Protein AF-A0AAX7T781-F1 (afdb_monomer_lite)

Secondary structure (DSSP, 8-state):
-------SHHHHHHHHHHT---HHHHHHHTT-SSPPP-GGG---THHHHS--------HHHHHHHHHHHHHHH-TTHHHHTT--

Foldseek 3Di:
DDDDPPPPPVVVVVVVVVVDDDPVVVCVVVVPPPDDPPPVVPDPCCCVVPPDPDPDDPVVVVVVVVLVCCCVPPVVVNVVVVPD

Sequence (84 aa):
NRSRTNKGFNIISDVLELCSEDAEETLYELGFGCEEPQVTVRIPPRFFTFPSQAQGINFRLFLDSQIRRIREEDPSLSLASKTI

Organism: Astatotilapia calliptera (NCBI:txid8154)

pLDDT: mean 75.86, std 14.97, range [37.81, 95.44]

Radius of gyration: 26.74 Å; chains: 1; bounding box: 48×57×65 Å

InterPro domains:
  IPR029325 ITPR-interacting domain [PF14722] (11-82)
  IPR029325 ITPR-interacting domain [SM01257] (2-84)
  IPR043444 Protein TESPA1-like [PTHR17469] (5-81)

Structure (mmCIF, N/CA/C/O backbone):
data_AF-A0AAX7T781-F1
#
_entry.id   AF-A0AAX7T781-F1
#
loop_
_atom_site.group_PDB
_atom_site.id
_atom_site.type_symbol
_atom_site.label_atom_id
_atom_site.label_alt_id
_atom_site.label_comp_id
_atom_site.label_asym_id
_atom_site.label_entity_id
_atom_site.label_seq_id
_atom_site.pdbx_PDB_ins_code
_atom_site.Cartn_x
_atom_site.Cartn_y
_atom_site.Cartn_z
_atom_site.occupancy
_atom_site.B_iso_or_equiv
_atom_site.auth_seq_id
_atom_site.auth_comp_id
_atom_site.auth_asym_id
_atom_site.auth_atom_id
_atom_site.pdbx_PDB_model_num
ATOM 1 N N . ASN A 1 1 ? 33.890 39.482 -42.130 1.00 37.81 1 ASN A N 1
ATOM 2 C CA . ASN A 1 1 ? 33.463 38.185 -41.558 1.00 37.81 1 ASN A CA 1
ATOM 3 C C . ASN A 1 1 ? 32.718 38.415 -40.253 1.00 37.81 1 ASN A C 1
ATOM 5 O O . ASN A 1 1 ? 33.350 38.580 -39.221 1.00 37.81 1 ASN A O 1
ATOM 9 N N . ARG A 1 2 ? 31.380 38.529 -40.301 1.00 45.72 2 ARG A N 1
ATOM 10 C CA . ARG A 1 2 ? 30.550 38.620 -39.088 1.00 45.72 2 ARG A CA 1
ATOM 11 C C . ARG A 1 2 ? 30.346 37.207 -38.544 1.00 45.72 2 ARG A C 1
ATOM 13 O O . ARG A 1 2 ? 29.525 36.471 -39.086 1.00 45.72 2 ARG A O 1
ATOM 20 N N . SER A 1 3 ? 31.079 36.840 -37.496 1.00 41.97 3 SER A N 1
ATOM 21 C CA . SER A 1 3 ? 30.732 35.668 -36.690 1.00 41.97 3 SER A CA 1
ATOM 22 C C . SER A 1 3 ? 29.414 35.952 -35.981 1.00 41.97 3 SER A C 1
ATOM 24 O O . SER A 1 3 ? 29.337 36.813 -35.106 1.00 41.97 3 SER A O 1
ATOM 26 N N . ARG A 1 4 ? 28.358 35.268 -36.430 1.00 52.69 4 ARG A N 1
ATOM 27 C CA . ARG A 1 4 ? 27.048 35.236 -35.777 1.00 52.69 4 ARG A CA 1
ATOM 28 C C . ARG A 1 4 ? 27.255 34.660 -34.381 1.00 52.69 4 ARG A C 1
ATOM 30 O O . ARG A 1 4 ? 27.753 33.547 -34.240 1.00 52.69 4 ARG A O 1
ATOM 37 N N . THR A 1 5 ? 26.913 35.440 -33.368 1.00 50.00 5 THR A N 1
ATOM 38 C CA . THR A 1 5 ? 26.894 34.990 -31.982 1.00 50.00 5 THR A CA 1
ATOM 39 C C . THR A 1 5 ? 25.879 33.855 -31.837 1.00 50.00 5 THR A C 1
ATOM 41 O O . THR A 1 5 ? 24.757 33.929 -32.344 1.00 50.00 5 THR A O 1
ATOM 44 N N . ASN A 1 6 ? 26.313 32.775 -31.187 1.00 53.75 6 ASN A N 1
ATOM 45 C CA . ASN A 1 6 ? 25.506 31.623 -30.802 1.00 53.75 6 ASN A CA 1
ATOM 46 C C . ASN A 1 6 ? 24.254 32.082 -30.034 1.00 53.75 6 ASN A C 1
ATOM 48 O O . ASN A 1 6 ? 24.346 32.426 -28.862 1.00 53.75 6 ASN A O 1
ATOM 52 N N . LYS A 1 7 ? 23.088 32.089 -30.691 1.00 52.31 7 LYS A N 1
ATOM 53 C CA . LYS A 1 7 ? 21.782 32.419 -30.084 1.00 52.31 7 LYS A CA 1
ATOM 54 C C . LYS A 1 7 ? 20.897 31.179 -29.858 1.00 52.31 7 LYS A C 1
ATOM 56 O O . LYS A 1 7 ? 19.733 31.311 -29.514 1.00 52.31 7 LYS A O 1
ATOM 61 N N . GLY A 1 8 ? 21.440 29.977 -30.077 1.00 55.38 8 GLY A N 1
ATOM 62 C CA . GLY A 1 8 ? 20.700 28.710 -29.984 1.00 55.38 8 GLY A CA 1
ATOM 63 C C . GLY A 1 8 ? 20.810 27.979 -28.643 1.00 55.38 8 GLY A C 1
ATOM 64 O O . GLY A 1 8 ? 19.971 27.136 -28.362 1.00 55.38 8 GLY A O 1
ATOM 65 N N . PHE A 1 9 ? 21.805 28.300 -27.808 1.00 55.06 9 PHE A N 1
ATOM 66 C CA . PHE A 1 9 ? 22.039 27.579 -26.547 1.00 55.06 9 PHE A CA 1
ATOM 67 C C . PHE A 1 9 ? 21.123 28.011 -25.395 1.00 55.06 9 PHE A C 1
ATOM 69 O O . PHE A 1 9 ? 21.008 27.268 -24.430 1.00 55.06 9 PHE A O 1
ATOM 76 N N . ASN A 1 10 ? 20.440 29.154 -25.508 1.00 63.19 10 ASN A N 1
ATOM 77 C CA . ASN A 1 10 ? 19.567 29.639 -24.434 1.00 63.19 10 ASN A CA 1
ATOM 78 C C . ASN A 1 10 ? 18.128 29.131 -24.573 1.00 63.19 10 ASN A C 1
ATOM 80 O O . ASN A 1 10 ? 17.525 28.796 -23.575 1.00 63.19 10 ASN A O 1
ATOM 84 N N . ILE A 1 11 ? 17.610 28.931 -25.791 1.00 77.69 11 ILE A N 1
ATOM 85 C CA . ILE A 1 11 ? 16.190 28.578 -26.002 1.00 77.69 11 ILE A CA 1
ATOM 86 C C . ILE A 1 11 ? 15.824 27.231 -25.359 1.00 77.69 11 ILE A C 1
ATOM 88 O O . ILE A 1 11 ? 14.726 27.076 -24.843 1.00 77.69 11 ILE A O 1
ATOM 92 N N . ILE A 1 12 ? 16.732 26.251 -25.392 1.00 74.94 12 ILE A N 1
ATOM 93 C CA . ILE A 1 12 ? 16.480 24.933 -24.790 1.00 74.94 12 ILE A CA 1
ATOM 94 C C . ILE A 1 12 ? 16.486 25.038 -23.263 1.00 74.94 12 ILE A C 1
ATOM 96 O O . ILE A 1 12 ? 15.592 24.492 -22.628 1.00 74.94 12 ILE A O 1
ATOM 100 N N . SER A 1 13 ? 17.448 25.758 -22.681 1.00 78.00 13 SER A N 1
ATOM 10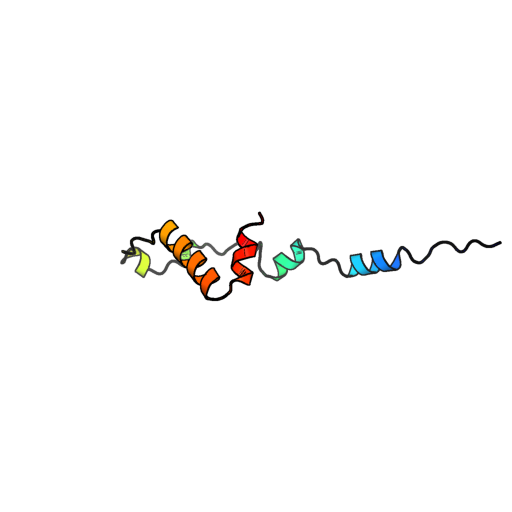1 C CA . SER A 1 13 ? 17.494 25.996 -21.235 1.00 78.00 13 SER A CA 1
ATOM 102 C C . SER A 1 13 ? 16.289 26.808 -20.757 1.00 78.00 13 SER A C 1
ATOM 104 O O . SER A 1 13 ? 15.655 26.407 -19.792 1.00 78.00 13 SER A O 1
ATOM 106 N N . ASP A 1 14 ? 15.915 27.865 -21.483 1.00 75.50 14 ASP A N 1
ATOM 107 C CA . ASP A 1 14 ? 14.769 28.725 -21.170 1.00 75.50 14 ASP A CA 1
ATOM 108 C C . ASP A 1 14 ? 13.446 27.928 -21.200 1.00 75.50 14 ASP A C 1
ATOM 110 O O . ASP A 1 14 ? 12.562 28.134 -20.373 1.00 75.50 14 ASP A O 1
ATOM 114 N N . VAL A 1 15 ? 13.299 26.989 -22.145 1.00 77.62 15 VAL A N 1
ATOM 115 C CA . VAL A 1 15 ? 12.125 26.099 -22.222 1.00 77.62 15 VAL A CA 1
ATOM 116 C C . VAL A 1 15 ? 12.138 25.055 -21.106 1.00 77.62 15 VAL A C 1
ATOM 118 O O . VAL A 1 15 ? 11.091 24.777 -20.533 1.00 77.62 15 VAL A O 1
ATOM 121 N N . LEU A 1 16 ? 13.298 24.477 -20.784 1.00 74.06 16 LEU A N 1
ATOM 122 C CA . LEU A 1 16 ? 13.421 23.513 -19.687 1.00 74.06 16 LEU A CA 1
ATOM 123 C C . LEU A 1 16 ? 13.149 24.154 -18.323 1.00 74.06 16 LEU A C 1
ATOM 125 O O . LEU A 1 16 ? 12.550 23.505 -17.476 1.00 74.06 16 LEU A O 1
ATOM 129 N N . GLU A 1 17 ? 13.542 25.412 -18.133 1.00 76.31 17 GLU A N 1
ATOM 130 C CA . GLU A 1 17 ? 13.244 26.207 -16.937 1.00 76.31 17 GLU A CA 1
ATOM 131 C C . GLU A 1 17 ? 11.758 26.588 -16.865 1.00 76.31 17 GLU A C 1
ATOM 133 O O . GLU A 1 17 ? 11.151 26.541 -15.802 1.00 76.31 17 GLU A O 1
ATOM 138 N N . LEU A 1 18 ? 11.113 26.876 -18.000 1.00 69.69 18 LEU A N 1
ATOM 139 C CA . LEU A 1 18 ? 9.663 27.099 -18.036 1.00 69.69 18 LEU A CA 1
ATOM 140 C C . LEU A 1 18 ? 8.856 25.821 -17.737 1.00 69.69 18 LEU A C 1
ATOM 142 O O . LEU A 1 18 ? 7.723 25.902 -17.271 1.00 69.69 18 LEU A O 1
ATOM 146 N N . CYS A 1 19 ? 9.422 24.650 -18.036 1.00 71.00 19 CYS A N 1
ATOM 147 C CA . CYS A 1 19 ? 8.821 23.342 -17.771 1.00 71.00 19 CYS A CA 1
ATOM 148 C C . CYS A 1 19 ? 9.298 22.701 -16.460 1.00 71.00 19 CYS A C 1
ATOM 150 O O . CYS A 1 19 ? 8.877 21.584 -16.159 1.00 71.00 19 CYS A O 1
ATOM 152 N N . SER A 1 20 ? 10.198 23.344 -15.710 1.00 74.94 20 SER A N 1
ATOM 153 C CA . SER A 1 20 ? 10.625 22.825 -14.416 1.00 74.94 20 SER A CA 1
ATOM 154 C C . SER A 1 20 ? 9.558 23.156 -13.383 1.00 74.94 20 SER A C 1
ATOM 156 O O . SER A 1 20 ? 9.419 24.306 -12.977 1.00 74.94 20 SER A O 1
ATOM 158 N N . GLU A 1 21 ? 8.795 22.147 -12.985 1.00 77.75 21 GLU A N 1
ATOM 159 C CA . GLU A 1 21 ? 7.868 22.252 -11.864 1.00 77.75 21 GLU A CA 1
ATOM 160 C C . GLU A 1 21 ? 8.665 22.214 -10.556 1.00 77.75 21 GLU A C 1
ATOM 162 O O . GLU A 1 21 ? 9.542 21.360 -10.371 1.00 77.75 21 GLU A O 1
ATOM 167 N N . ASP A 1 22 ? 8.380 23.153 -9.652 1.00 85.19 22 ASP A N 1
ATOM 168 C CA . ASP A 1 22 ? 8.927 23.103 -8.303 1.00 85.19 22 ASP A CA 1
ATOM 169 C C . ASP A 1 22 ? 8.325 21.887 -7.593 1.00 85.19 22 ASP A C 1
ATOM 171 O O . ASP A 1 22 ? 7.106 21.754 -7.434 1.00 85.19 22 ASP A O 1
ATOM 175 N N . ALA A 1 23 ? 9.195 20.962 -7.192 1.00 80.81 23 ALA A N 1
ATOM 176 C CA . ALA A 1 23 ? 8.781 19.746 -6.517 1.00 80.81 23 ALA A CA 1
ATOM 177 C C . ALA A 1 23 ? 8.067 20.054 -5.192 1.00 80.81 23 ALA A C 1
ATOM 179 O O . ALA A 1 23 ? 7.162 19.313 -4.813 1.00 80.81 23 ALA A O 1
ATOM 180 N N . GLU A 1 24 ? 8.446 21.130 -4.497 1.00 84.19 24 GLU A N 1
ATOM 181 C CA . GLU A 1 24 ? 7.800 21.535 -3.249 1.00 84.19 24 GLU A CA 1
ATOM 182 C C . GLU A 1 24 ? 6.366 22.016 -3.501 1.00 84.19 24 GLU A C 1
ATOM 184 O O . GLU A 1 24 ? 5.437 21.531 -2.853 1.00 84.19 24 GLU A O 1
ATOM 189 N N . GLU A 1 25 ? 6.174 22.893 -4.488 1.00 85.75 25 GLU A N 1
ATOM 190 C CA . GLU A 1 25 ? 4.855 23.406 -4.881 1.00 85.75 25 GLU A CA 1
ATOM 191 C C . GLU A 1 25 ? 3.943 22.278 -5.377 1.00 85.75 25 GLU A C 1
ATOM 193 O O . GLU A 1 25 ? 2.815 22.132 -4.906 1.00 85.75 25 GLU A O 1
ATOM 198 N N . THR A 1 26 ? 4.469 21.398 -6.232 1.00 86.00 26 THR A N 1
ATOM 199 C CA . THR A 1 26 ? 3.740 20.231 -6.752 1.00 86.00 26 THR A CA 1
ATOM 200 C C . THR A 1 26 ? 3.252 19.326 -5.622 1.00 86.00 26 THR A C 1
ATOM 202 O O . THR A 1 26 ? 2.101 18.887 -5.596 1.00 86.00 26 THR A O 1
ATOM 205 N N . LEU A 1 27 ? 4.126 19.026 -4.657 1.00 84.94 27 LEU A N 1
ATOM 206 C CA . LEU A 1 27 ? 3.769 18.199 -3.507 1.00 84.94 27 LEU A CA 1
ATOM 207 C C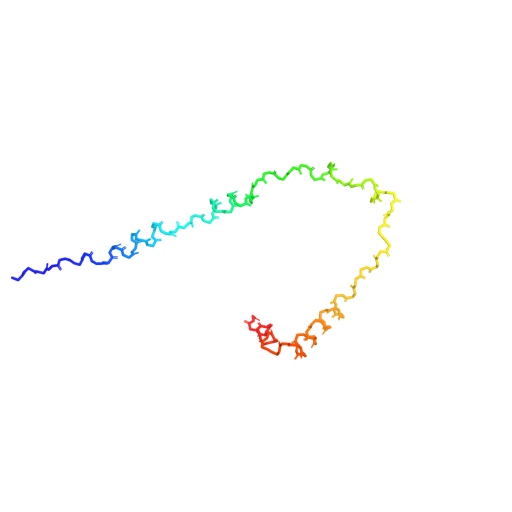 . LEU A 1 27 ? 2.736 18.899 -2.621 1.00 84.94 27 LEU A C 1
ATOM 209 O O . LEU A 1 27 ? 1.802 18.251 -2.143 1.00 84.94 27 LEU A O 1
ATOM 213 N N . TYR A 1 28 ? 2.865 20.209 -2.436 1.00 85.94 28 TYR A N 1
ATOM 214 C CA . TYR A 1 28 ? 1.906 20.989 -1.668 1.00 85.94 28 TYR A CA 1
ATOM 215 C C . TYR A 1 28 ? 0.505 20.976 -2.301 1.00 85.94 28 TYR A C 1
ATOM 217 O O . TYR A 1 28 ? -0.475 20.691 -1.611 1.00 85.94 28 TYR A O 1
ATOM 225 N N . GLU A 1 29 ? 0.390 21.185 -3.617 1.00 86.50 29 GLU A N 1
ATOM 226 C CA . GLU A 1 29 ? -0.886 21.107 -4.349 1.00 86.50 29 GLU A CA 1
ATOM 227 C C . GLU A 1 29 ? -1.531 19.714 -4.289 1.00 86.50 29 GLU A C 1
ATOM 229 O O . GLU A 1 29 ? -2.756 19.583 -4.233 1.00 86.50 29 GLU A O 1
ATOM 234 N N . LEU A 1 30 ? -0.712 18.661 -4.238 1.00 84.75 30 LEU A N 1
ATOM 235 C CA . LEU A 1 30 ? -1.160 17.280 -4.042 1.00 84.75 30 LEU A CA 1
ATOM 236 C C . LEU A 1 30 ? -1.612 16.980 -2.598 1.00 84.75 30 LEU A C 1
ATOM 238 O O . LEU A 1 30 ? -2.069 15.870 -2.315 1.00 84.75 30 LEU A O 1
ATOM 242 N N . GLY A 1 31 ? -1.513 17.951 -1.687 1.00 82.75 31 GLY A N 1
ATOM 243 C CA . GLY A 1 31 ? -1.930 17.834 -0.291 1.00 82.75 31 GLY A CA 1
ATOM 244 C C . GLY A 1 31 ? -0.861 17.263 0.643 1.00 82.75 31 GLY A C 1
ATOM 245 O O . GLY A 1 31 ? -1.183 16.883 1.771 1.00 82.75 31 GLY A O 1
ATOM 246 N N . PHE A 1 32 ? 0.401 17.185 0.206 1.00 84.31 32 PHE A N 1
ATOM 247 C CA . PHE A 1 32 ? 1.523 16.866 1.090 1.00 84.31 32 PHE A CA 1
ATOM 248 C C . PHE A 1 32 ? 1.943 18.106 1.894 1.00 84.31 32 PHE A C 1
ATOM 250 O O . PHE A 1 32 ? 1.753 19.242 1.476 1.00 84.31 32 PHE A O 1
ATOM 257 N N . GLY A 1 33 ? 2.518 17.899 3.081 1.00 78.25 33 GLY A N 1
ATOM 258 C CA . GLY A 1 33 ? 3.028 18.996 3.917 1.00 78.25 33 GLY A CA 1
ATOM 259 C C . GLY A 1 33 ? 1.956 19.838 4.623 1.00 78.25 33 GLY A C 1
ATOM 260 O O . GLY A 1 33 ? 2.305 20.683 5.445 1.00 78.25 33 GLY A O 1
ATOM 261 N N . CYS A 1 34 ? 0.663 19.600 4.371 1.00 81.31 34 CYS A N 1
ATOM 262 C CA . CYS A 1 34 ? -0.409 20.156 5.193 1.00 81.31 34 CYS A CA 1
ATOM 263 C C . CYS A 1 34 ? -0.326 19.612 6.629 1.00 81.31 34 CYS A C 1
ATOM 265 O O . CYS A 1 34 ? -0.014 18.437 6.833 1.00 81.31 34 CYS A O 1
ATOM 267 N N . GLU A 1 35 ? -0.652 20.444 7.627 1.00 78.81 35 GLU A N 1
ATOM 268 C CA . GLU A 1 35 ? -0.815 19.972 9.006 1.00 78.81 35 GLU A CA 1
ATOM 269 C C . GLU A 1 35 ? -1.874 18.869 9.041 1.00 78.81 35 GLU A C 1
ATOM 271 O O . GLU A 1 35 ? -3.048 19.085 8.724 1.00 78.81 35 GLU A O 1
ATOM 276 N N . GLU A 1 36 ? -1.450 17.664 9.415 1.00 71.19 36 GLU A N 1
ATOM 277 C CA . GLU A 1 36 ? -2.364 16.542 9.525 1.00 71.19 36 GLU A CA 1
ATOM 278 C C . GLU A 1 36 ? -3.365 16.823 10.661 1.00 71.19 36 GLU A C 1
ATOM 280 O O . GLU A 1 36 ? -2.952 17.140 11.784 1.00 71.19 36 GLU A O 1
ATOM 285 N N . PRO A 1 37 ? -4.688 16.726 10.416 1.00 71.50 37 PRO A N 1
ATOM 286 C CA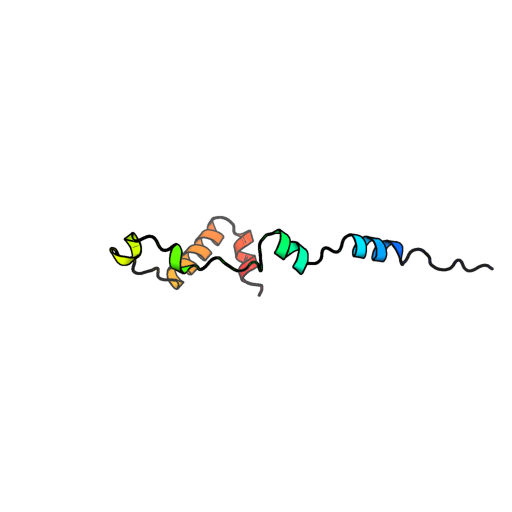 . PRO A 1 37 ? -5.670 16.901 11.473 1.00 71.50 37 PRO A CA 1
ATOM 287 C C . PRO A 1 37 ? -5.368 15.928 12.615 1.00 71.50 37 PRO A C 1
ATOM 289 O O . PRO A 1 37 ? -5.155 14.746 12.356 1.00 71.50 37 PRO A O 1
ATOM 292 N N . GLN A 1 38 ? -5.391 16.413 13.863 1.00 65.38 38 GLN A N 1
ATOM 293 C CA . GLN A 1 38 ? -5.157 15.637 15.093 1.00 65.38 38 GLN A CA 1
ATOM 294 C C . GLN A 1 38 ? -5.713 14.198 14.983 1.00 65.38 38 GLN A C 1
ATOM 296 O O . GLN A 1 38 ? -6.918 13.959 15.111 1.00 65.38 38 GLN A O 1
ATOM 301 N N . VAL A 1 39 ? -4.823 13.226 14.735 1.00 58.59 39 VAL A N 1
ATOM 302 C CA . VAL A 1 39 ? -5.163 11.825 14.395 1.00 58.59 39 VAL A CA 1
ATOM 303 C C . VAL A 1 39 ? -5.915 11.121 15.535 1.00 58.59 39 VAL A C 1
ATOM 305 O O . VAL A 1 39 ? -6.654 10.155 15.329 1.00 58.59 39 VAL A O 1
ATOM 308 N N . THR A 1 40 ? -5.794 11.644 16.753 1.00 56.81 40 THR A N 1
ATOM 309 C CA . THR A 1 40 ? -6.368 11.067 17.971 1.00 56.81 40 THR A CA 1
ATOM 310 C C . THR A 1 40 ? -7.896 11.140 18.035 1.00 56.81 40 THR A C 1
ATOM 312 O O . THR A 1 40 ? -8.495 10.355 18.767 1.00 56.81 40 THR A O 1
ATOM 315 N N . VAL A 1 41 ? -8.556 11.991 17.235 1.00 57.31 41 VAL A N 1
ATOM 316 C CA . VAL A 1 41 ? -10.030 12.125 17.241 1.00 57.31 41 VAL A CA 1
ATOM 317 C C . VAL A 1 41 ? -10.722 11.143 16.280 1.00 57.31 41 VAL A C 1
ATOM 319 O O . VAL A 1 41 ? -11.948 11.058 16.249 1.00 57.31 41 VAL A O 1
ATOM 322 N N . ARG A 1 42 ? -9.967 10.368 15.487 1.00 66.94 42 ARG A N 1
ATOM 323 C CA . ARG A 1 42 ? -10.534 9.513 14.427 1.00 66.94 42 ARG A CA 1
ATOM 324 C C . ARG A 1 42 ? -10.541 8.019 14.753 1.00 66.94 42 ARG A C 1
ATOM 326 O O . ARG A 1 42 ? -11.048 7.256 13.941 1.00 66.94 42 ARG A O 1
ATOM 333 N N . ILE A 1 43 ? -10.013 7.572 15.898 1.00 76.50 43 ILE A N 1
ATOM 334 C CA . ILE A 1 43 ? -9.944 6.133 16.214 1.00 76.50 43 ILE A CA 1
ATOM 335 C C . ILE A 1 43 ? -11.352 5.605 16.533 1.00 76.50 43 ILE A C 1
ATOM 337 O O . ILE A 1 43 ? -11.929 5.994 17.552 1.00 76.50 43 ILE A O 1
ATOM 341 N N . PRO A 1 44 ? -11.926 4.700 15.712 1.00 82.31 44 PRO A N 1
ATOM 342 C CA . PRO A 1 44 ? -13.247 4.157 15.994 1.00 82.31 44 PRO A CA 1
ATOM 343 C C . PRO A 1 44 ? -13.290 3.445 17.357 1.00 82.31 44 PRO A C 1
ATOM 345 O O . PRO A 1 44 ? -12.412 2.615 17.620 1.00 82.31 44 PRO A O 1
ATOM 348 N N . PRO A 1 45 ? -14.338 3.660 18.182 1.00 82.62 45 PRO A N 1
ATOM 349 C CA . PRO A 1 45 ? -14.437 3.083 19.525 1.00 82.62 45 PRO A CA 1
ATOM 350 C C . PRO A 1 45 ? -14.217 1.566 19.595 1.00 82.62 45 PRO A C 1
ATOM 352 O O . PRO A 1 45 ? -13.679 1.056 20.575 1.00 82.62 45 PRO A O 1
ATOM 355 N N . ARG A 1 46 ? -14.572 0.846 18.520 1.00 83.56 46 ARG A N 1
ATOM 356 C CA . ARG A 1 46 ? -14.400 -0.610 18.399 1.00 83.56 46 ARG A CA 1
ATOM 357 C C . ARG A 1 46 ? -12.965 -1.090 18.628 1.00 83.56 46 ARG A C 1
ATOM 359 O O . ARG A 1 46 ? -12.783 -2.222 19.051 1.00 83.56 46 ARG A O 1
ATOM 366 N N . PHE A 1 47 ? -11.957 -0.266 18.341 1.00 80.69 47 PHE A N 1
ATOM 367 C CA . PHE A 1 47 ? -10.561 -0.655 18.544 1.00 80.69 47 PHE A CA 1
ATOM 368 C C . PHE A 1 47 ? -10.123 -0.579 20.011 1.00 80.69 47 PHE A C 1
ATOM 370 O O . PHE A 1 47 ? -9.140 -1.220 20.368 1.00 80.69 47 PHE A O 1
ATOM 377 N N . PHE A 1 48 ? -10.857 0.142 20.865 1.00 82.75 48 PHE A N 1
ATOM 378 C CA . PHE A 1 48 ? -10.625 0.139 22.313 1.00 82.75 48 PHE A CA 1
ATOM 379 C C . PHE A 1 48 ? -11.329 -1.031 23.004 1.00 82.75 48 PHE A C 1
ATOM 381 O O . PHE A 1 48 ? -10.826 -1.557 23.991 1.00 82.75 48 PHE A O 1
ATOM 388 N N . THR A 1 49 ? -12.490 -1.448 22.492 1.00 89.00 49 THR A N 1
ATOM 389 C CA . THR A 1 49 ? -13.281 -2.540 23.077 1.00 89.00 49 THR A CA 1
ATOM 390 C C . THR A 1 49 ? -12.888 -3.921 22.560 1.00 89.00 49 THR A C 1
ATOM 392 O O . THR A 1 49 ? -13.029 -4.902 23.286 1.00 89.00 49 THR A O 1
ATOM 395 N N . PHE A 1 50 ? -12.377 -4.011 21.331 1.00 87.12 50 PHE A N 1
ATOM 396 C CA . PHE A 1 50 ? -12.015 -5.271 20.686 1.00 87.12 50 PHE A CA 1
ATOM 397 C C . PHE A 1 50 ? -10.587 -5.193 20.132 1.00 87.12 50 PHE A C 1
ATOM 399 O O . PHE A 1 50 ? -10.399 -4.881 18.950 1.00 87.12 50 PHE A O 1
ATOM 406 N N . PRO A 1 51 ? -9.561 -5.458 20.964 1.00 82.00 51 PRO A N 1
ATOM 407 C CA . PRO A 1 51 ? -8.187 -5.491 20.489 1.00 82.00 51 PRO A CA 1
ATOM 408 C C . PRO A 1 51 ? -8.015 -6.599 19.446 1.00 82.00 51 PRO A C 1
ATOM 410 O O . PRO A 1 51 ? -8.580 -7.692 19.571 1.00 82.00 51 PRO A O 1
ATOM 413 N N . SER A 1 52 ? -7.214 -6.313 18.418 1.00 83.00 52 SER A N 1
ATOM 414 C CA . SER A 1 52 ? -6.895 -7.282 17.370 1.00 83.00 52 SER A CA 1
ATOM 415 C C . SER A 1 52 ? -6.282 -8.546 17.973 1.00 83.00 52 SER A C 1
ATOM 417 O O . SER A 1 52 ? -5.340 -8.468 18.756 1.00 83.00 52 SER A O 1
ATOM 419 N N . GLN A 1 53 ? -6.802 -9.707 17.573 1.00 89.56 53 GLN A N 1
ATOM 420 C CA . GLN A 1 53 ? -6.240 -11.023 17.907 1.00 89.56 53 GLN A CA 1
ATOM 421 C C . GLN A 1 53 ? -5.360 -11.578 16.775 1.00 89.56 53 GLN A C 1
ATOM 423 O O . GLN A 1 53 ? -4.920 -12.725 16.826 1.00 89.56 53 GLN A O 1
ATOM 428 N N . ALA A 1 54 ? -5.126 -10.791 15.718 1.00 86.69 54 ALA A N 1
ATOM 429 C CA . ALA A 1 54 ? -4.281 -11.213 14.610 1.00 86.69 54 ALA A CA 1
ATOM 430 C C . ALA A 1 54 ? -2.828 -11.352 15.087 1.00 86.69 54 ALA A C 1
ATOM 432 O O . ALA A 1 54 ? -2.241 -10.395 15.585 1.00 86.69 54 ALA A O 1
ATOM 433 N N . GLN A 1 55 ? -2.225 -12.523 14.883 1.00 86.94 55 GLN A N 1
ATOM 434 C CA . GLN A 1 55 ? -0.848 -12.817 15.308 1.00 86.94 55 GLN A CA 1
ATOM 435 C C . GLN A 1 55 ? 0.224 -12.286 14.336 1.00 86.94 55 GLN A C 1
ATOM 437 O O . GLN A 1 55 ? 1.388 -12.675 14.399 1.00 86.94 55 GLN A O 1
ATOM 442 N N . GLY A 1 56 ? -0.159 -11.383 13.430 1.00 88.56 56 GLY A N 1
ATOM 443 C CA . GLY A 1 56 ? 0.682 -10.948 12.322 1.00 88.56 56 GLY A CA 1
ATOM 444 C C . GLY A 1 56 ? 0.934 -12.072 11.314 1.00 88.56 56 GLY A C 1
ATOM 445 O O . GLY A 1 56 ? 0.247 -13.092 11.293 1.00 88.56 56 GLY A O 1
ATOM 446 N N . ILE A 1 57 ? 1.924 -11.864 10.451 1.00 93.38 57 ILE A N 1
ATOM 447 C CA . ILE A 1 57 ? 2.385 -12.861 9.484 1.00 93.38 57 ILE A CA 1
ATOM 448 C C . ILE A 1 57 ? 3.872 -13.110 9.693 1.00 93.38 57 ILE A C 1
ATOM 450 O O . ILE A 1 57 ? 4.615 -12.212 10.093 1.00 93.38 57 ILE A O 1
ATOM 454 N N . ASN A 1 58 ? 4.335 -14.314 9.366 1.00 94.12 58 ASN A N 1
ATOM 455 C CA . ASN A 1 58 ? 5.766 -14.546 9.259 1.00 94.12 58 ASN A CA 1
ATOM 456 C C . ASN A 1 58 ? 6.283 -13.818 8.011 1.00 94.12 58 ASN A C 1
ATOM 458 O O . ASN A 1 58 ? 6.049 -14.251 6.883 1.00 94.12 58 ASN A O 1
ATOM 462 N N . PHE A 1 59 ? 6.974 -12.700 8.230 1.00 92.44 59 PHE A N 1
ATOM 463 C CA . PHE A 1 59 ? 7.409 -11.820 7.150 1.00 92.44 59 PHE A CA 1
ATOM 464 C C . PHE A 1 59 ? 8.364 -12.513 6.174 1.00 92.44 59 PHE A C 1
ATOM 466 O O . PHE A 1 59 ? 8.258 -12.325 4.966 1.00 92.44 59 PHE A O 1
ATOM 473 N N . ARG A 1 60 ? 9.241 -13.387 6.680 1.00 94.00 60 ARG A N 1
ATOM 474 C CA . ARG A 1 60 ? 10.159 -14.165 5.843 1.00 94.00 60 ARG A CA 1
ATOM 475 C C . ARG A 1 60 ? 9.397 -15.119 4.925 1.00 94.00 60 ARG A C 1
ATOM 477 O O . ARG A 1 60 ? 9.606 -15.090 3.720 1.00 94.00 60 ARG A O 1
ATOM 484 N N . LEU A 1 61 ? 8.456 -15.884 5.482 1.00 94.94 61 LEU A N 1
ATOM 485 C CA . LEU A 1 61 ? 7.608 -16.791 4.703 1.00 94.94 61 LEU A CA 1
ATOM 486 C C . LEU A 1 61 ? 6.784 -16.038 3.648 1.00 94.94 61 LEU A C 1
ATOM 488 O O . LEU A 1 61 ? 6.634 -16.514 2.522 1.00 94.94 61 LEU A O 1
ATOM 492 N N . PHE A 1 62 ? 6.256 -14.865 4.003 1.00 95.44 62 PHE A N 1
ATOM 493 C CA . PHE A 1 62 ? 5.522 -14.013 3.074 1.00 95.44 62 PHE A CA 1
ATOM 494 C C . PHE A 1 62 ? 6.405 -13.565 1.903 1.00 95.44 62 PHE A C 1
ATOM 496 O O . PHE A 1 62 ? 6.022 -13.780 0.755 1.00 95.44 62 PHE A O 1
ATOM 503 N N . LEU A 1 63 ? 7.589 -13.006 2.172 1.00 94.44 63 LEU A N 1
ATOM 504 C CA . LEU A 1 63 ? 8.517 -12.555 1.130 1.00 94.44 63 LEU A CA 1
ATOM 505 C C . LEU A 1 63 ? 8.977 -13.704 0.228 1.00 94.44 63 LEU A C 1
ATOM 507 O O . LEU A 1 63 ? 8.951 -13.563 -0.994 1.00 94.44 63 LEU A O 1
ATOM 511 N N . ASP A 1 64 ? 9.322 -14.854 0.810 1.00 94.56 64 ASP A N 1
ATOM 512 C CA . ASP A 1 64 ? 9.712 -16.045 0.050 1.00 94.56 64 ASP A CA 1
ATOM 513 C C . ASP A 1 64 ? 8.579 -16.490 -0.894 1.00 94.56 64 ASP A C 1
ATOM 515 O O . ASP A 1 64 ? 8.812 -16.803 -2.065 1.00 94.56 64 ASP A O 1
ATOM 519 N N . SER A 1 65 ? 7.331 -16.442 -0.412 1.00 94.44 65 SER A N 1
ATOM 520 C CA . SER A 1 65 ? 6.142 -16.752 -1.214 1.00 94.44 65 SER A CA 1
ATOM 521 C C . SER A 1 65 ? 5.918 -15.736 -2.340 1.00 94.44 65 SER A C 1
ATOM 523 O O . SER A 1 65 ? 5.582 -16.132 -3.455 1.00 94.44 65 SER A O 1
ATOM 525 N N . GLN A 1 66 ? 6.132 -14.439 -2.082 1.00 92.69 66 GLN A N 1
ATOM 526 C CA . GLN A 1 66 ? 6.015 -13.387 -3.100 1.00 92.69 66 GLN A CA 1
ATOM 527 C C . GLN A 1 66 ? 7.063 -13.542 -4.203 1.00 92.69 66 GLN A C 1
ATOM 529 O O . GLN A 1 66 ? 6.718 -13.4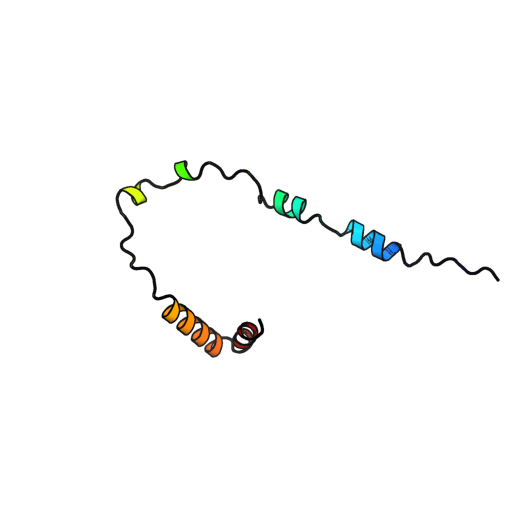84 -5.381 1.00 92.69 66 GLN A O 1
ATOM 534 N N . ILE A 1 67 ? 8.323 -13.805 -3.842 1.00 89.62 67 ILE A N 1
ATOM 535 C CA . ILE A 1 67 ? 9.401 -14.032 -4.814 1.00 89.62 67 ILE A CA 1
ATOM 536 C C . ILE A 1 67 ? 9.083 -15.246 -5.688 1.00 89.62 67 ILE A C 1
ATOM 538 O O . ILE A 1 67 ? 9.275 -15.192 -6.903 1.00 89.62 67 ILE A O 1
ATOM 542 N N . ARG A 1 68 ? 8.593 -16.340 -5.089 1.00 91.31 68 ARG A N 1
ATOM 543 C CA . ARG A 1 68 ? 8.208 -17.532 -5.850 1.00 91.31 68 ARG A CA 1
ATOM 544 C C . ARG A 1 68 ? 7.090 -17.220 -6.844 1.00 91.31 68 ARG A C 1
ATOM 546 O O . ARG A 1 68 ? 7.229 -17.552 -8.014 1.00 91.31 68 ARG A O 1
ATOM 553 N N . ARG A 1 69 ? 6.042 -16.526 -6.397 1.00 91.06 69 ARG A N 1
ATOM 554 C CA . ARG A 1 69 ? 4.910 -16.144 -7.247 1.00 91.06 69 ARG A CA 1
ATOM 555 C C . ARG A 1 69 ? 5.337 -15.263 -8.421 1.00 91.06 69 ARG A C 1
ATOM 557 O O . ARG A 1 69 ? 4.969 -15.553 -9.548 1.00 91.06 69 ARG A O 1
ATOM 564 N N . ILE A 1 70 ? 6.175 -14.253 -8.179 1.00 90.19 70 ILE A N 1
ATOM 565 C CA . ILE A 1 70 ? 6.702 -13.391 -9.250 1.00 90.19 70 ILE A CA 1
ATOM 566 C C . ILE A 1 70 ? 7.467 -14.223 -10.285 1.00 90.19 70 ILE A C 1
ATOM 568 O O . ILE A 1 70 ? 7.283 -14.028 -11.476 1.00 90.19 70 ILE A O 1
ATOM 572 N N . ARG A 1 71 ? 8.286 -15.193 -9.861 1.00 85.94 71 ARG A N 1
ATOM 573 C CA . ARG A 1 71 ? 9.012 -16.071 -10.798 1.00 85.94 71 ARG A CA 1
ATOM 574 C C . ARG A 1 71 ? 8.097 -16.944 -11.653 1.00 85.94 71 ARG A C 1
ATOM 576 O O . ARG A 1 71 ? 8.466 -17.252 -12.780 1.00 85.94 71 ARG A O 1
ATOM 583 N N . GLU A 1 72 ? 6.975 -17.388 -11.095 1.00 89.31 72 GLU A N 1
ATOM 584 C CA . GLU A 1 72 ? 6.008 -18.252 -11.778 1.00 89.31 72 GLU A CA 1
ATOM 585 C C . GLU A 1 72 ? 5.092 -17.453 -12.719 1.00 89.31 72 GLU A C 1
ATOM 587 O O . GLU A 1 72 ? 4.801 -17.917 -13.819 1.00 89.31 72 GLU A O 1
ATOM 592 N N . GLU A 1 73 ? 4.661 -16.260 -12.302 1.00 88.94 73 GLU A N 1
ATOM 593 C CA . GLU A 1 73 ? 3.671 -15.442 -13.015 1.00 88.94 73 GLU A CA 1
ATOM 594 C C . GLU A 1 73 ? 4.302 -14.436 -13.993 1.00 88.94 73 GLU A C 1
ATOM 596 O O . GLU A 1 73 ? 3.782 -14.251 -15.091 1.00 88.94 73 GLU A O 1
ATOM 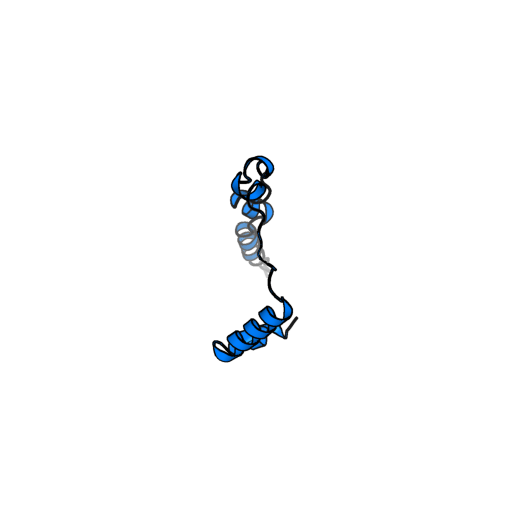601 N N . ASP A 1 74 ? 5.422 -13.803 -13.628 1.00 81.56 74 ASP A N 1
ATOM 602 C CA . ASP A 1 74 ? 6.125 -12.824 -14.467 1.00 81.56 74 ASP A CA 1
ATOM 603 C C . ASP A 1 74 ? 7.653 -12.854 -14.231 1.00 81.56 74 ASP A C 1
ATOM 605 O O . ASP A 1 74 ? 8.214 -12.078 -13.441 1.00 81.56 74 ASP A O 1
ATOM 609 N N . PRO A 1 75 ? 8.372 -13.735 -14.953 1.00 72.94 75 PRO A N 1
ATOM 610 C CA . PRO A 1 75 ? 9.818 -13.889 -14.820 1.00 72.94 75 PRO A CA 1
ATOM 611 C C . PRO A 1 75 ? 10.617 -12.599 -15.062 1.00 72.94 75 PRO A C 1
ATOM 613 O O . PRO A 1 75 ? 11.731 -12.477 -14.547 1.00 72.94 75 PRO A O 1
ATOM 616 N N . SER A 1 76 ? 10.074 -11.633 -15.817 1.00 75.31 76 SER A N 1
ATOM 617 C CA . SER A 1 76 ? 10.766 -10.381 -16.146 1.00 75.31 76 SER A CA 1
ATOM 618 C C . SER A 1 76 ? 10.916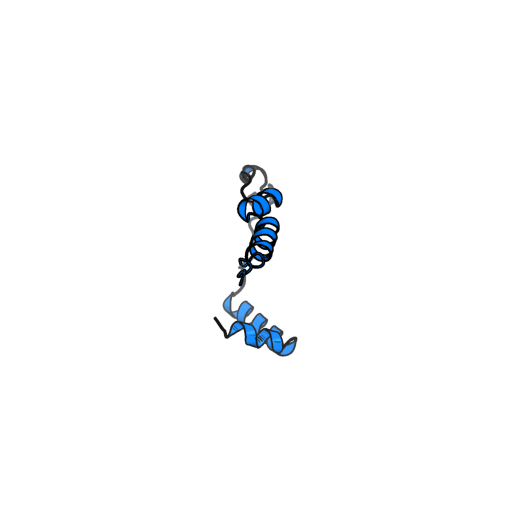 -9.459 -14.928 1.00 75.31 76 SER A C 1
ATOM 620 O O . SER A 1 76 ? 11.954 -8.817 -14.753 1.00 75.31 76 SER A O 1
ATOM 622 N N . LEU A 1 77 ? 9.939 -9.488 -14.017 1.00 68.38 77 LEU A N 1
ATOM 623 C CA . LEU A 1 77 ? 9.953 -8.737 -12.760 1.00 68.38 77 LEU A CA 1
ATOM 624 C C . LEU A 1 77 ? 10.864 -9.374 -11.701 1.00 68.38 77 LEU A C 1
ATOM 626 O O . LEU A 1 77 ? 11.337 -8.691 -10.791 1.00 68.38 77 LEU A O 1
ATOM 630 N N . SER A 1 78 ? 11.187 -10.668 -11.828 1.00 62.91 78 SER A N 1
ATOM 631 C CA . SER A 1 78 ? 12.102 -11.343 -10.897 1.00 62.91 78 SER A CA 1
ATOM 632 C C . SER A 1 78 ? 13.553 -10.853 -11.011 1.00 62.91 78 SER A C 1
ATOM 634 O O . SER A 1 78 ? 14.323 -11.060 -10.066 1.00 62.91 78 SER A O 1
ATOM 636 N N . LEU A 1 79 ? 13.957 -10.259 -12.141 1.00 59.78 79 LEU A N 1
ATOM 637 C CA . LEU A 1 79 ? 15.339 -9.822 -12.372 1.00 59.78 79 LEU A CA 1
ATOM 638 C C . LEU A 1 79 ? 15.631 -8.443 -11.755 1.00 59.78 79 LEU A C 1
ATOM 640 O O . LEU A 1 79 ? 16.724 -8.236 -11.232 1.00 59.78 79 LEU A O 1
ATOM 644 N N . ALA A 1 80 ? 14.639 -7.546 -11.720 1.00 55.66 80 ALA A N 1
ATOM 645 C CA . ALA A 1 80 ? 14.780 -6.185 -11.189 1.00 55.66 80 ALA A CA 1
ATOM 646 C C . ALA A 1 80 ? 15.110 -6.137 -9.682 1.00 55.66 80 ALA A C 1
ATOM 648 O O . ALA A 1 80 ? 15.754 -5.204 -9.215 1.00 55.66 80 ALA A O 1
ATOM 649 N N . SER A 1 81 ? 14.749 -7.174 -8.916 1.00 53.62 81 SER A N 1
ATOM 650 C CA . SER A 1 81 ? 15.042 -7.259 -7.475 1.00 53.62 81 SER A CA 1
ATOM 651 C C . SER A 1 81 ? 16.517 -7.550 -7.141 1.00 53.62 81 SER A C 1
ATOM 653 O O . SER A 1 81 ? 16.875 -7.545 -5.965 1.00 53.62 81 SER A O 1
ATOM 655 N N . LYS A 1 82 ? 17.369 -7.857 -8.129 1.00 53.56 82 LYS A N 1
ATOM 656 C CA . LYS A 1 82 ? 18.782 -8.240 -7.927 1.00 53.56 82 LYS A CA 1
ATOM 657 C C . LYS A 1 82 ? 19.786 -7.130 -8.262 1.00 53.56 82 LYS A C 1
ATOM 659 O O . LYS A 1 82 ? 20.983 -7.391 -8.194 1.00 53.56 82 LYS A O 1
ATOM 664 N N . THR A 1 83 ? 19.331 -5.937 -8.646 1.00 43.19 83 THR A N 1
ATOM 665 C CA . THR A 1 83 ? 20.199 -4.864 -9.173 1.00 43.19 83 THR A CA 1
ATOM 666 C C . THR A 1 83 ? 20.223 -3.608 -8.293 1.00 43.19 83 THR A C 1
ATOM 668 O O . THR A 1 83 ? 20.381 -2.504 -8.800 1.00 43.19 83 THR A O 1
ATOM 671 N N . ILE A 1 84 ? 20.112 -3.763 -6.971 1.00 44.31 84 ILE A N 1
ATOM 672 C CA . ILE A 1 84 ? 20.505 -2.719 -6.009 1.00 44.31 84 ILE A CA 1
ATOM 673 C C . ILE A 1 84 ? 21.620 -3.278 -5.135 1.00 44.31 84 ILE A C 1
ATOM 675 O O . ILE A 1 84 ? 21.444 -4.419 -4.647 1.00 44.31 84 ILE A O 1
#